Protein AF-A0A645GCB6-F1 (afdb_monomer)

Sequence (165 aa):
MVSLAQGRHRYFRLASADIAELLERLMGVAWTSTASRKITTPLSLRHARTCYDHLAGEVAVRLFDTLVSRQWLTADGETLTPLGEEKLADLGIVVQASVSRRKFSCGCLDWSERRYHPGGVLGATLLRWFSEQRWIKTEQGSRHVIFTPLGIRKLETEFGVKTTR

Solvent-accessible surface area (backbone atoms only — not comparable to full-atom values): 9193 Å² total; per-residue (Å²): 109,50,76,47,78,58,87,97,46,75,49,74,42,72,73,44,71,67,54,47,53,50,50,52,50,51,48,51,55,56,61,70,53,75,68,76,75,77,79,79,71,52,69,61,51,42,44,21,18,51,56,89,68,13,43,25,33,54,45,24,28,50,44,33,53,39,35,32,76,70,49,23,20,37,94,86,32,43,44,78,28,75,63,24,52,51,58,33,43,77,73,70,46,79,76,76,82,65,95,55,89,70,59,63,36,29,47,36,79,31,87,86,77,73,42,48,13,36,15,46,63,56,10,32,50,49,42,51,49,37,42,75,72,52,21,39,48,74,49,90,100,52,51,48,42,46,71,32,80,64,21,41,54,46,36,32,71,77,59,68,32,70,73,74,132

Mean predicted aligned error: 10.19 Å

Structure (mmCIF, N/CA/C/O backbone):
data_AF-A0A645GCB6-F1
#
_entry.id   AF-A0A645GCB6-F1
#
loop_
_atom_site.group_PDB
_atom_site.id
_atom_site.type_symbol
_atom_site.label_atom_id
_atom_site.label_alt_id
_atom_site.label_comp_id
_atom_site.label_asym_id
_atom_site.label_entity_id
_atom_site.label_seq_id
_atom_site.pdbx_PDB_ins_code
_atom_site.Cartn_x
_atom_site.Cartn_y
_atom_site.Cartn_z
_atom_site.occupancy
_atom_site.B_iso_or_equiv
_atom_site.auth_seq_id
_atom_site.auth_comp_id
_atom_site.auth_asym_id
_atom_site.auth_atom_id
_atom_site.pdbx_PDB_model_num
ATOM 1 N N . MET A 1 1 ? 34.196 2.150 -8.884 1.00 56.66 1 MET A N 1
ATOM 2 C CA . MET A 1 1 ? 32.946 1.808 -9.599 1.00 56.66 1 MET A CA 1
ATOM 3 C C . MET A 1 1 ? 32.886 2.703 -10.818 1.00 56.66 1 MET A C 1
ATOM 5 O O . MET A 1 1 ? 32.934 3.915 -10.648 1.00 56.66 1 MET A O 1
ATOM 9 N N . VAL A 1 2 ? 32.884 2.136 -12.021 1.00 66.00 2 VAL A N 1
ATOM 10 C CA . VAL A 1 2 ? 32.785 2.932 -13.253 1.00 66.00 2 VAL A CA 1
ATOM 11 C C . VAL A 1 2 ? 31.325 2.893 -13.689 1.00 66.00 2 VAL A C 1
ATOM 13 O O . VAL A 1 2 ? 30.747 1.813 -13.812 1.00 66.00 2 VAL A O 1
ATOM 16 N N . SER A 1 3 ? 30.710 4.064 -13.833 1.00 65.50 3 SER A N 1
ATOM 17 C CA . SER A 1 3 ? 29.316 4.202 -14.258 1.00 65.50 3 SER A CA 1
ATOM 18 C C . SER A 1 3 ? 29.291 4.613 -15.724 1.00 65.50 3 SER A C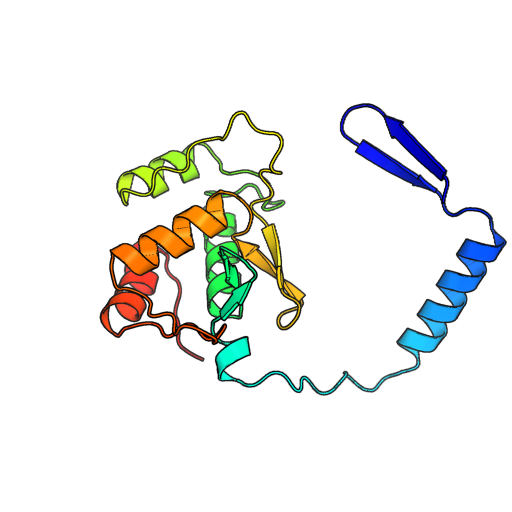 1
ATOM 20 O O . SER A 1 3 ? 29.742 5.706 -16.055 1.00 65.50 3 SER A O 1
ATOM 22 N N . LEU A 1 4 ? 28.715 3.772 -16.581 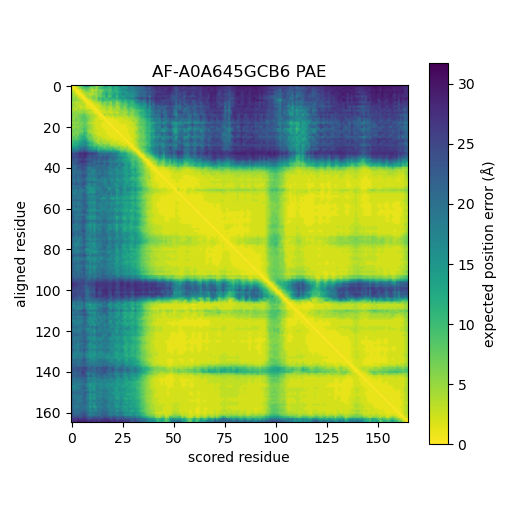1.00 65.31 4 LEU A N 1
ATOM 23 C CA . LEU A 1 4 ? 28.403 4.107 -17.968 1.00 65.31 4 LEU A CA 1
ATOM 24 C C . LEU A 1 4 ? 26.908 4.406 -18.066 1.00 65.31 4 LEU A C 1
ATOM 26 O O . LEU A 1 4 ? 26.067 3.596 -17.675 1.00 65.31 4 LEU A O 1
ATOM 30 N N . ALA A 1 5 ? 26.572 5.595 -18.554 1.00 64.19 5 ALA A N 1
ATOM 31 C CA . ALA A 1 5 ? 25.194 5.943 -18.863 1.00 64.19 5 ALA A CA 1
ATOM 32 C C . ALA A 1 5 ? 24.915 5.573 -20.323 1.00 64.19 5 ALA A C 1
ATOM 34 O O . ALA A 1 5 ? 25.566 6.099 -21.222 1.00 64.19 5 ALA A O 1
ATOM 35 N N . GLN A 1 6 ? 23.948 4.686 -20.555 1.00 66.06 6 GLN A N 1
ATOM 36 C CA . GLN A 1 6 ? 23.439 4.385 -21.891 1.00 66.06 6 GLN A CA 1
ATOM 37 C C . GLN A 1 6 ? 21.917 4.557 -21.862 1.00 66.06 6 GLN A C 1
ATOM 39 O O . GLN A 1 6 ? 21.173 3.753 -21.296 1.00 66.06 6 GLN A O 1
ATOM 44 N N . GLY A 1 7 ? 21.455 5.673 -22.431 1.00 76.38 7 GLY A N 1
ATOM 45 C CA . GLY A 1 7 ? 20.051 6.076 -22.396 1.00 76.38 7 GLY A CA 1
ATOM 46 C C . GLY A 1 7 ? 19.521 6.232 -20.965 1.00 76.38 7 GLY A C 1
ATOM 47 O O . GLY A 1 7 ? 20.080 6.968 -20.154 1.00 76.38 7 GLY A O 1
ATOM 48 N N . ARG A 1 8 ? 18.427 5.527 -20.652 1.00 65.06 8 ARG A N 1
ATOM 49 C CA . ARG A 1 8 ? 17.759 5.543 -19.336 1.00 65.06 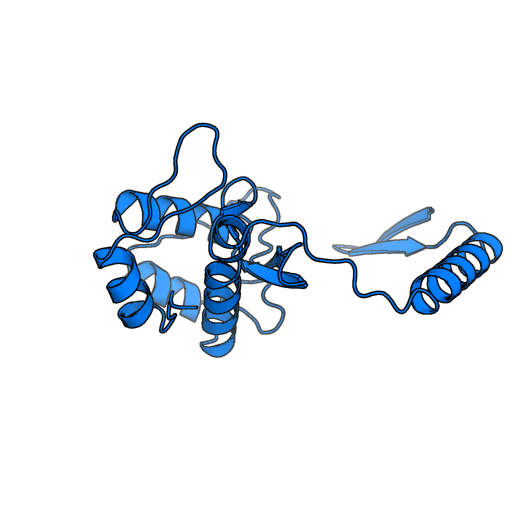8 ARG A CA 1
ATOM 50 C C . ARG A 1 8 ? 18.426 4.640 -18.285 1.00 65.06 8 ARG A C 1
ATOM 52 O O . ARG A 1 8 ? 18.032 4.673 -17.121 1.00 65.06 8 ARG A O 1
ATOM 59 N N . HIS A 1 9 ? 19.412 3.835 -18.684 1.00 46.47 9 HIS A N 1
ATOM 60 C CA . HIS A 1 9 ? 20.060 2.857 -17.817 1.00 46.47 9 HIS A CA 1
ATOM 61 C C . HIS A 1 9 ? 21.459 3.326 -17.415 1.00 46.47 9 HIS A C 1
ATOM 63 O O . HIS A 1 9 ? 22.231 3.858 -18.217 1.00 46.47 9 HIS A O 1
ATOM 69 N N . ARG A 1 10 ? 21.784 3.116 -16.137 1.00 70.12 10 ARG A N 1
ATOM 70 C CA . ARG A 1 10 ? 23.144 3.256 -15.621 1.00 70.12 10 ARG A CA 1
ATOM 71 C C . ARG A 1 10 ? 23.719 1.866 -15.439 1.00 70.12 10 ARG A C 1
ATOM 73 O O . ARG A 1 10 ? 23.274 1.118 -14.573 1.00 70.12 10 ARG A O 1
ATOM 80 N N . TYR A 1 11 ? 24.695 1.544 -16.268 1.00 69.12 11 TYR A N 1
ATOM 81 C CA . TYR A 1 11 ? 25.457 0.318 -16.166 1.00 69.12 11 TYR A CA 1
ATOM 82 C C . TYR A 1 11 ? 26.603 0.569 -15.201 1.00 69.12 11 TYR A C 1
ATOM 84 O O . TYR A 1 11 ? 27.450 1.440 -15.416 1.00 69.12 11 TYR A O 1
ATOM 92 N N . PHE A 1 12 ? 26.601 -0.177 -14.107 1.00 78.19 12 PHE A N 1
ATOM 93 C CA . PHE A 1 12 ? 27.667 -0.131 -13.126 1.00 78.19 12 PHE A CA 1
ATOM 94 C C . PHE A 1 12 ? 28.569 -1.333 -13.343 1.00 78.19 12 PHE A C 1
ATOM 96 O O . PHE A 1 12 ? 28.117 -2.474 -13.283 1.00 78.19 12 PHE A O 1
ATOM 103 N N . ARG A 1 13 ? 29.851 -1.070 -13.584 1.00 80.12 13 ARG A N 1
ATOM 104 C CA . ARG A 1 13 ? 30.878 -2.107 -13.611 1.00 80.12 13 ARG A CA 1
ATOM 105 C C . ARG A 1 13 ? 31.669 -2.065 -12.307 1.00 80.12 13 ARG A C 1
ATOM 107 O O . ARG A 1 13 ? 31.998 -0.986 -11.790 1.00 80.12 13 ARG A O 1
ATOM 114 N N . LEU A 1 14 ? 31.991 -3.248 -11.791 1.00 83.81 14 LEU A N 1
ATOM 115 C CA . LEU A 1 14 ? 32.961 -3.400 -10.711 1.00 83.81 14 LEU A CA 1
ATOM 116 C C . LEU A 1 14 ? 34.312 -2.822 -11.146 1.00 83.81 14 LEU A C 1
ATOM 118 O O . LEU A 1 14 ? 34.662 -2.845 -12.324 1.00 83.81 14 LEU A O 1
ATOM 122 N N . ALA A 1 15 ? 35.038 -2.219 -10.205 1.00 82.69 15 ALA A N 1
ATOM 123 C CA . ALA A 1 15 ? 36.237 -1.453 -10.544 1.00 82.69 15 ALA A CA 1
ATOM 124 C C . ALA A 1 15 ? 37.355 -2.333 -11.132 1.00 82.69 15 ALA A C 1
ATOM 126 O O . ALA A 1 15 ? 38.094 -1.866 -11.992 1.00 82.69 15 ALA A O 1
ATOM 127 N N . SER A 1 16 ? 37.437 -3.597 -10.713 1.00 83.19 16 SER A N 1
ATOM 128 C CA . SER A 1 16 ? 38.376 -4.595 -11.226 1.00 83.19 16 SER A CA 1
ATOM 129 C C . SER A 1 16 ? 37.843 -6.012 -10.991 1.00 83.19 16 SER A C 1
ATOM 131 O O . SER A 1 16 ? 36.826 -6.192 -10.311 1.00 83.19 16 SER A O 1
ATOM 133 N N . ALA A 1 17 ? 38.534 -7.006 -11.556 1.00 85.50 17 ALA A N 1
ATOM 134 C CA . ALA A 1 17 ? 38.296 -8.417 -11.257 1.00 85.50 17 ALA A CA 1
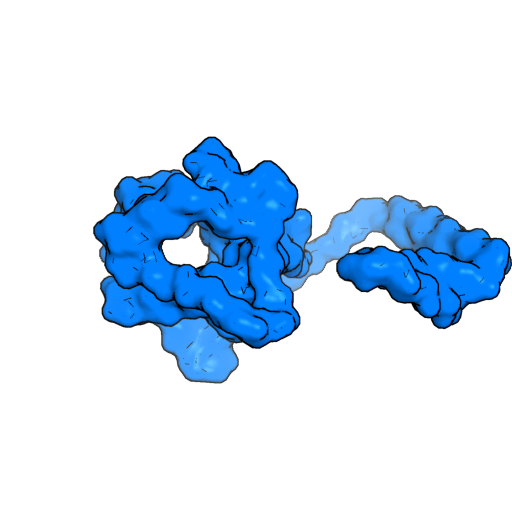ATOM 135 C C . ALA A 1 17 ? 38.529 -8.723 -9.766 1.00 85.50 17 ALA A C 1
ATOM 137 O O . ALA A 1 17 ? 37.730 -9.436 -9.174 1.00 85.50 17 ALA A O 1
ATOM 138 N N . ASP A 1 18 ? 39.517 -8.086 -9.129 1.00 85.69 18 ASP A N 1
ATOM 139 C CA . ASP A 1 18 ? 39.799 -8.275 -7.696 1.00 85.69 18 ASP A CA 1
ATOM 140 C C . ASP A 1 18 ? 38.629 -7.825 -6.810 1.00 85.69 18 ASP A C 1
ATOM 142 O O . ASP A 1 18 ? 38.328 -8.444 -5.794 1.00 85.69 18 ASP A O 1
ATOM 146 N N . ILE A 1 19 ? 37.921 -6.757 -7.204 1.00 88.75 19 ILE A N 1
ATOM 147 C CA . ILE A 1 19 ? 36.706 -6.316 -6.502 1.00 88.75 19 ILE A CA 1
ATOM 148 C C . ILE A 1 19 ? 35.560 -7.313 -6.698 1.00 88.75 19 ILE A C 1
ATOM 150 O O . ILE A 1 19 ? 34.770 -7.509 -5.777 1.00 88.75 19 ILE A O 1
ATOM 154 N N . ALA A 1 20 ? 35.458 -7.939 -7.874 1.00 83.56 20 ALA A N 1
ATOM 155 C CA . ALA A 1 20 ? 34.482 -9.000 -8.111 1.00 83.56 20 ALA A CA 1
ATOM 156 C C . ALA A 1 20 ? 34.776 -10.221 -7.239 1.00 83.56 20 ALA A C 1
ATOM 158 O O . ALA A 1 20 ? 33.902 -10.649 -6.492 1.00 83.56 20 ALA A O 1
ATOM 159 N N . GLU A 1 21 ? 36.024 -10.687 -7.233 1.00 85.38 21 GLU A N 1
ATOM 160 C CA . GLU A 1 21 ? 36.463 -11.815 -6.413 1.00 85.38 21 GLU A CA 1
ATOM 161 C C . GLU A 1 21 ? 36.274 -11.535 -4.914 1.00 85.38 21 GLU A C 1
ATOM 163 O O . GLU A 1 21 ? 35.812 -12.394 -4.162 1.00 85.38 21 GLU A O 1
ATOM 168 N N . LEU A 1 22 ? 36.565 -10.312 -4.461 1.00 89.44 22 LEU A N 1
ATOM 169 C CA . LEU A 1 22 ? 36.325 -9.908 -3.079 1.00 89.44 22 LEU A CA 1
ATOM 170 C C . LEU A 1 22 ? 34.834 -9.951 -2.722 1.00 89.44 22 LEU A C 1
ATOM 172 O O . LEU A 1 22 ? 34.477 -10.476 -1.668 1.00 89.44 22 LEU A O 1
ATOM 176 N N . LEU A 1 23 ? 33.959 -9.412 -3.577 1.00 86.56 23 LEU A N 1
ATOM 177 C CA . LEU A 1 23 ? 32.511 -9.452 -3.356 1.00 86.56 23 LEU A CA 1
ATOM 178 C C . LEU A 1 23 ? 31.976 -10.887 -3.362 1.00 86.56 23 LEU A C 1
ATOM 180 O O . LEU A 1 23 ? 31.162 -11.225 -2.506 1.00 86.56 23 LEU A O 1
ATOM 184 N N . GLU A 1 24 ? 32.466 -11.738 -4.262 1.00 84.00 24 GLU A N 1
ATOM 185 C CA . GLU A 1 24 ? 32.120 -13.161 -4.318 1.00 84.00 24 GLU A CA 1
ATOM 186 C C . GLU A 1 24 ? 32.554 -13.902 -3.049 1.00 84.00 24 GLU A C 1
ATOM 188 O O . GLU A 1 24 ? 31.761 -14.635 -2.457 1.00 84.00 24 GLU A O 1
ATOM 193 N N . ARG A 1 25 ? 33.775 -13.655 -2.558 1.00 85.06 25 ARG A N 1
ATOM 194 C CA . ARG A 1 25 ? 34.261 -14.220 -1.289 1.00 85.06 25 ARG A CA 1
ATOM 195 C C . ARG A 1 25 ? 33.436 -13.732 -0.098 1.00 85.06 25 ARG A C 1
ATOM 197 O O . ARG A 1 25 ? 33.057 -14.540 0.747 1.00 85.06 25 ARG A O 1
ATOM 204 N N . LEU A 1 26 ? 33.104 -12.440 -0.042 1.00 83.81 26 LEU A N 1
ATOM 205 C CA . LEU A 1 26 ? 32.235 -11.875 0.998 1.00 83.81 26 LEU A CA 1
ATOM 206 C C . LEU A 1 26 ? 30.825 -12.475 0.954 1.00 83.81 26 LEU A C 1
ATOM 208 O O . LEU A 1 26 ? 30.254 -12.764 2.005 1.00 83.81 26 LEU A O 1
ATOM 212 N N . MET A 1 27 ? 30.274 -12.695 -0.241 1.00 77.88 27 MET A N 1
ATOM 213 C CA . MET A 1 27 ? 29.003 -13.394 -0.425 1.00 77.88 27 MET A CA 1
ATOM 214 C C . MET A 1 27 ? 29.083 -14.844 0.055 1.00 77.88 27 MET A C 1
ATOM 216 O O . MET A 1 27 ? 28.178 -15.284 0.760 1.00 77.88 27 MET A O 1
ATOM 220 N N . GLY A 1 28 ? 30.165 -15.562 -0.260 1.00 74.50 28 GLY A N 1
ATOM 221 C CA . GLY A 1 28 ? 30.410 -16.922 0.227 1.00 74.50 28 GLY A CA 1
ATOM 222 C C . GLY A 1 28 ? 30.433 -16.992 1.756 1.00 74.50 28 GLY A C 1
ATOM 223 O O . GLY A 1 28 ? 29.720 -17.801 2.348 1.00 74.50 28 GLY A O 1
ATOM 224 N N . VAL A 1 29 ? 31.153 -16.071 2.406 1.00 73.75 29 VAL A N 1
ATOM 225 C CA . VAL A 1 29 ? 31.187 -15.945 3.875 1.00 73.75 29 VAL A CA 1
ATOM 226 C C . VAL A 1 29 ? 29.799 -15.612 4.441 1.00 73.75 29 VAL A C 1
ATOM 228 O O . VAL A 1 29 ? 29.350 -16.227 5.412 1.00 73.75 29 VAL A O 1
ATOM 231 N N . ALA A 1 30 ? 29.077 -14.678 3.818 1.00 65.19 30 ALA A N 1
ATOM 232 C CA . ALA A 1 30 ? 27.725 -14.308 4.232 1.00 65.19 30 ALA A CA 1
ATOM 233 C C . ALA A 1 30 ? 26.720 -15.465 4.081 1.00 65.19 30 ALA A C 1
ATOM 235 O O . ALA A 1 30 ? 25.791 -15.565 4.879 1.00 65.19 30 ALA A O 1
ATOM 236 N N . TRP A 1 31 ? 26.915 -16.347 3.098 1.00 63.47 31 TRP A N 1
ATOM 237 C CA . TRP A 1 31 ? 26.074 -17.522 2.868 1.00 63.47 31 TRP A CA 1
ATOM 238 C C . TRP A 1 31 ? 26.379 -18.662 3.847 1.00 63.47 31 TRP A C 1
ATOM 240 O O . TRP A 1 31 ? 25.468 -19.357 4.289 1.00 63.47 31 TRP A O 1
ATOM 250 N N . THR A 1 32 ? 27.644 -18.825 4.255 1.00 61.72 32 THR A N 1
ATOM 251 C CA . THR A 1 32 ? 28.025 -19.785 5.310 1.00 61.72 32 THR A CA 1
ATOM 252 C C . THR A 1 32 ? 27.494 -19.406 6.697 1.00 61.72 32 THR A C 1
ATOM 254 O O . THR A 1 32 ? 27.396 -20.256 7.580 1.00 61.72 32 THR A O 1
ATOM 257 N N . SER A 1 33 ? 27.076 -18.151 6.885 1.00 59.50 33 SER A N 1
ATOM 258 C CA . SER A 1 33 ? 26.304 -17.695 8.042 1.00 59.50 33 SER A CA 1
ATOM 259 C C . SER A 1 33 ? 24.849 -18.193 7.929 1.00 59.50 33 SER A C 1
ATOM 261 O O . SER A 1 33 ? 23.946 -17.472 7.506 1.00 59.50 33 SER A O 1
ATOM 263 N N . THR A 1 34 ? 24.608 -19.437 8.340 1.00 55.88 34 THR A N 1
ATOM 264 C CA . THR A 1 34 ? 23.294 -20.114 8.342 1.00 55.88 34 THR A CA 1
ATOM 265 C C . THR A 1 34 ? 22.300 -19.589 9.381 1.00 55.88 34 THR A C 1
ATOM 267 O O . THR A 1 34 ? 21.145 -20.015 9.405 1.00 55.88 34 THR A O 1
ATOM 270 N N . ALA A 1 35 ? 22.688 -18.642 10.235 1.00 59.78 35 ALA A N 1
ATOM 271 C CA . ALA A 1 35 ? 21.747 -18.030 11.158 1.00 59.78 35 ALA A CA 1
ATOM 272 C C . ALA A 1 35 ? 20.880 -17.018 10.399 1.00 59.78 35 ALA A C 1
ATOM 274 O O . ALA A 1 35 ? 21.326 -15.910 10.090 1.00 59.78 35 ALA A O 1
ATOM 275 N N . SER A 1 36 ? 19.615 -17.369 10.131 1.00 59.12 36 SER A N 1
ATOM 276 C CA . SER A 1 36 ? 18.607 -16.376 9.758 1.00 59.12 36 SER A CA 1
ATOM 277 C C . SER A 1 36 ? 18.681 -15.251 10.790 1.00 59.12 36 SER A C 1
ATOM 279 O O . SER A 1 36 ? 18.424 -15.493 11.975 1.00 59.12 36 SER A O 1
ATOM 281 N N . ARG A 1 37 ? 19.101 -14.045 10.387 1.00 60.44 37 ARG A N 1
ATOM 282 C CA . ARG A 1 37 ? 19.187 -12.915 11.319 1.00 60.44 37 ARG A CA 1
ATOM 283 C C . ARG A 1 37 ? 17.837 -12.780 12.011 1.00 60.44 37 ARG A C 1
ATOM 285 O O . ARG A 1 37 ? 16.820 -12.592 11.345 1.00 60.44 37 ARG A O 1
ATOM 292 N N . LYS A 1 38 ? 17.828 -12.921 13.339 1.00 63.62 38 LYS A N 1
ATOM 293 C CA . LYS A 1 38 ? 16.611 -12.819 14.142 1.00 63.62 38 LYS A CA 1
ATOM 294 C C . LYS A 1 38 ? 15.987 -11.458 13.849 1.00 63.62 38 LYS A C 1
ATOM 296 O O . LYS A 1 38 ? 16.613 -10.433 14.106 1.00 63.62 38 LYS A O 1
ATOM 301 N N . ILE A 1 39 ? 14.791 -11.448 13.261 1.00 67.56 39 ILE A N 1
ATOM 302 C CA . ILE A 1 39 ? 14.092 -10.202 12.946 1.00 67.56 39 ILE A CA 1
ATOM 303 C C . ILE A 1 39 ? 13.698 -9.565 14.279 1.00 67.56 39 ILE A C 1
ATOM 305 O O . ILE A 1 39 ? 12.773 -10.024 14.946 1.00 67.56 39 ILE A O 1
ATOM 309 N N . THR A 1 40 ? 14.441 -8.539 14.686 1.00 77.88 40 THR A N 1
ATOM 310 C CA . THR A 1 40 ? 14.217 -7.788 15.930 1.00 77.88 40 THR A CA 1
ATOM 311 C C . THR A 1 40 ? 13.120 -6.739 15.786 1.00 77.88 40 THR A C 1
ATOM 313 O O . THR A 1 40 ? 12.694 -6.159 16.782 1.00 77.88 40 THR A O 1
ATOM 316 N N . THR A 1 41 ? 12.638 -6.502 14.563 1.00 81.56 41 THR A N 1
ATOM 317 C CA . THR A 1 41 ? 11.571 -5.543 14.285 1.00 81.56 41 THR A CA 1
ATOM 318 C C . THR A 1 41 ? 10.280 -5.949 15.011 1.00 81.56 41 THR A C 1
ATOM 320 O O . THR A 1 41 ? 9.783 -7.061 14.788 1.00 81.56 41 THR A O 1
ATOM 323 N N . PRO A 1 42 ? 9.703 -5.059 15.842 1.00 89.12 42 PRO A N 1
ATOM 324 C CA . PRO A 1 42 ? 8.441 -5.299 16.533 1.00 89.12 42 PRO A CA 1
ATOM 325 C C . PRO A 1 42 ? 7.322 -5.746 15.589 1.00 89.12 42 PRO A C 1
ATOM 327 O O . PRO A 1 42 ? 7.243 -5.290 14.446 1.00 89.12 42 PRO A O 1
ATOM 330 N N . LEU A 1 43 ? 6.425 -6.611 16.076 1.00 89.62 43 LEU A N 1
ATOM 331 C CA . LEU A 1 43 ? 5.301 -7.134 15.287 1.00 89.62 43 LEU A CA 1
ATOM 332 C C . LEU A 1 43 ? 4.420 -6.030 14.705 1.00 89.62 43 LEU A C 1
ATOM 334 O O . LEU A 1 43 ? 4.053 -6.111 13.539 1.00 89.62 43 LEU A O 1
ATOM 338 N N . SER A 1 44 ? 4.154 -4.984 15.482 1.00 91.81 44 SER A N 1
ATOM 339 C CA . SER A 1 44 ? 3.400 -3.805 15.049 1.00 91.81 44 SER A CA 1
ATOM 340 C C . SER A 1 44 ? 4.017 -3.137 13.816 1.00 91.81 44 SER A C 1
ATOM 342 O O . SER A 1 44 ? 3.332 -2.893 12.828 1.00 91.81 44 SER A O 1
ATOM 344 N N . LEU A 1 45 ? 5.336 -2.924 13.822 1.00 92.12 45 LEU A N 1
ATOM 345 C CA . LEU A 1 45 ? 6.055 -2.306 12.703 1.00 92.12 45 LEU A CA 1
ATOM 346 C C . LEU A 1 45 ? 6.207 -3.229 11.489 1.00 92.12 45 LEU A C 1
ATOM 348 O O . LEU A 1 45 ? 6.353 -2.738 10.366 1.00 92.12 45 LEU A O 1
ATOM 352 N N . ARG A 1 46 ? 6.199 -4.550 11.693 1.00 93.06 46 ARG A N 1
ATOM 353 C CA . ARG A 1 46 ? 6.133 -5.512 10.583 1.00 93.06 46 ARG A CA 1
ATOM 354 C C . ARG A 1 46 ? 4.753 -5.537 9.951 1.00 93.06 46 ARG A C 1
ATOM 356 O O . ARG A 1 46 ? 4.657 -5.583 8.734 1.00 93.06 46 ARG A O 1
ATOM 363 N N . HIS A 1 47 ? 3.711 -5.450 10.768 1.00 95.06 47 HIS A N 1
ATOM 364 C CA . HIS A 1 47 ? 2.337 -5.481 10.303 1.00 95.06 47 HIS A CA 1
ATOM 365 C C . HIS A 1 47 ? 2.006 -4.278 9.407 1.00 95.06 47 HIS A C 1
ATOM 367 O O . HIS A 1 47 ? 1.613 -4.458 8.253 1.00 95.06 47 HIS A O 1
ATOM 373 N N . ALA A 1 48 ? 2.212 -3.057 9.915 1.00 96.06 48 ALA A N 1
ATOM 374 C CA . ALA A 1 48 ? 1.959 -1.830 9.168 1.00 96.06 48 ALA A CA 1
ATOM 375 C C . ALA A 1 48 ? 2.778 -0.651 9.710 1.00 96.06 48 ALA A C 1
ATOM 377 O O . ALA A 1 48 ? 2.809 -0.369 10.911 1.00 96.06 48 ALA A O 1
ATOM 378 N N . ARG A 1 49 ? 3.442 0.074 8.811 1.00 96.31 49 ARG A N 1
ATOM 379 C CA . ARG A 1 49 ? 4.231 1.263 9.157 1.00 96.31 49 ARG A CA 1
ATOM 380 C C . ARG A 1 49 ? 4.351 2.233 7.986 1.00 96.31 49 ARG A C 1
ATOM 382 O O . ARG A 1 49 ? 4.013 1.886 6.860 1.00 96.31 49 ARG A O 1
ATOM 389 N N . THR A 1 50 ? 4.930 3.404 8.220 1.00 96.50 50 THR A N 1
ATOM 390 C CA . THR A 1 50 ? 5.393 4.294 7.152 1.00 96.50 50 THR A CA 1
ATOM 391 C C . THR A 1 50 ? 6.841 3.985 6.752 1.00 96.50 50 THR A C 1
ATOM 393 O O . THR A 1 50 ? 7.745 3.864 7.587 1.00 96.50 50 THR A O 1
ATOM 396 N N . CYS A 1 51 ? 7.082 3.869 5.448 1.00 93.88 51 CYS A N 1
ATOM 397 C CA . CYS A 1 51 ? 8.397 3.962 4.827 1.00 93.88 51 CYS A CA 1
ATOM 398 C C . CYS A 1 51 ? 8.480 5.336 4.163 1.00 93.88 51 CYS A C 1
ATOM 400 O O . CYS A 1 51 ? 7.930 5.556 3.096 1.00 93.88 51 CYS A O 1
ATOM 402 N N . TYR A 1 52 ? 9.119 6.286 4.840 1.00 90.31 52 TYR A N 1
ATOM 403 C CA . TYR A 1 52 ? 9.099 7.701 4.452 1.00 90.31 52 TYR A CA 1
ATOM 404 C C . TYR A 1 52 ? 7.667 8.246 4.332 1.00 90.31 52 TYR A C 1
ATOM 406 O O . TYR A 1 52 ? 7.009 8.423 5.355 1.00 90.31 52 TYR A O 1
ATOM 414 N N . ASP A 1 53 ? 7.208 8.497 3.108 1.00 91.69 53 ASP A N 1
ATOM 415 C CA . ASP A 1 53 ? 5.925 9.095 2.754 1.00 91.69 53 ASP A CA 1
ATOM 416 C C . ASP A 1 53 ? 4.882 8.079 2.260 1.00 91.69 53 ASP A C 1
ATOM 418 O O . ASP A 1 53 ? 3.823 8.485 1.798 1.00 91.69 53 ASP A O 1
ATOM 422 N N . HIS A 1 54 ? 5.140 6.772 2.363 1.00 94.94 54 HIS A N 1
ATOM 423 C CA . HIS A 1 54 ? 4.223 5.722 1.906 1.00 94.94 54 HIS A CA 1
ATOM 424 C C . HIS A 1 54 ? 4.091 4.567 2.909 1.00 94.94 54 HIS A C 1
ATOM 426 O O . HIS A 1 54 ? 4.869 4.443 3.858 1.00 94.94 54 HIS A O 1
ATOM 432 N N . LEU A 1 55 ? 3.068 3.728 2.729 1.00 96.69 55 LEU A N 1
ATOM 433 C CA . LEU A 1 55 ? 2.798 2.578 3.594 1.00 96.69 55 LEU A CA 1
ATOM 434 C C . LEU A 1 55 ? 3.772 1.421 3.302 1.00 96.69 55 LEU A C 1
ATOM 436 O O . LEU A 1 55 ? 4.095 1.147 2.150 1.00 96.69 55 LEU A O 1
ATOM 440 N N . ALA A 1 56 ? 4.203 0.724 4.350 1.00 96.38 56 ALA A N 1
ATOM 441 C CA . ALA A 1 56 ? 5.076 -0.443 4.301 1.00 96.38 56 ALA A CA 1
ATOM 442 C C . ALA A 1 56 ? 4.678 -1.487 5.359 1.00 96.38 56 ALA A C 1
ATOM 444 O O . ALA A 1 56 ? 3.802 -1.246 6.197 1.00 96.38 56 ALA A O 1
ATOM 445 N N . GLY A 1 57 ? 5.352 -2.635 5.344 1.00 95.31 57 GLY A N 1
ATOM 446 C CA . GLY A 1 57 ? 4.998 -3.803 6.144 1.00 95.31 57 GLY A CA 1
ATOM 447 C C . GLY A 1 57 ? 4.082 -4.771 5.401 1.00 95.31 57 GLY A C 1
ATOM 448 O O . GLY A 1 57 ? 3.731 -4.571 4.238 1.00 95.31 57 GLY A O 1
ATOM 449 N N . GLU A 1 58 ? 3.697 -5.830 6.100 1.00 95.81 58 GLU A N 1
ATOM 450 C CA . GLU A 1 58 ? 2.932 -6.966 5.593 1.00 95.81 58 GLU A CA 1
ATOM 451 C C . GLU A 1 58 ? 1.675 -6.544 4.819 1.00 95.81 58 GLU A C 1
ATOM 453 O O . GLU A 1 58 ? 1.445 -7.012 3.703 1.00 95.81 58 GLU A O 1
ATOM 458 N N . VAL A 1 59 ? 0.885 -5.613 5.367 1.00 97.25 59 VAL A N 1
ATOM 459 C CA . VAL A 1 59 ? -0.343 -5.143 4.706 1.00 97.25 59 VAL A CA 1
ATOM 460 C C . VAL A 1 59 ? -0.037 -4.407 3.400 1.00 97.25 59 VAL A C 1
ATOM 462 O O . VAL A 1 59 ? -0.734 -4.598 2.405 1.00 97.25 59 VAL A O 1
ATOM 465 N N . ALA A 1 60 ? 1.022 -3.598 3.374 1.00 97.19 60 ALA A N 1
ATOM 466 C CA . ALA A 1 60 ? 1.414 -2.860 2.179 1.00 97.19 60 ALA A CA 1
ATOM 467 C C . ALA A 1 60 ? 1.946 -3.793 1.083 1.00 97.19 60 ALA A C 1
ATOM 469 O O . ALA A 1 60 ? 1.628 -3.606 -0.087 1.00 97.19 60 ALA A O 1
ATOM 470 N N . VAL A 1 61 ? 2.704 -4.826 1.457 1.00 96.81 61 VAL A N 1
ATOM 471 C CA . VAL A 1 61 ? 3.170 -5.856 0.518 1.00 96.81 61 VAL A CA 1
ATOM 472 C C . VAL A 1 61 ? 1.984 -6.600 -0.099 1.00 96.81 61 VAL A C 1
ATOM 474 O O . VAL A 1 61 ? 1.906 -6.715 -1.318 1.00 96.81 61 VAL A O 1
ATOM 477 N N . ARG A 1 62 ? 1.007 -7.029 0.713 1.00 97.38 62 ARG A N 1
ATOM 478 C CA . ARG A 1 62 ? -0.217 -7.676 0.202 1.00 97.38 62 ARG A CA 1
ATOM 479 C C . ARG A 1 62 ? -1.013 -6.758 -0.728 1.00 97.38 62 ARG A C 1
ATOM 481 O O . ARG A 1 62 ? -1.562 -7.219 -1.728 1.00 97.38 62 ARG A O 1
ATOM 488 N N . LEU A 1 63 ? -1.067 -5.462 -0.416 1.00 97.50 63 LEU A N 1
ATOM 489 C CA . LEU A 1 63 ? -1.676 -4.470 -1.298 1.00 97.50 63 LEU A CA 1
ATOM 490 C C . LEU A 1 63 ? -0.958 -4.423 -2.647 1.00 97.50 63 LEU A C 1
ATOM 492 O O . LEU A 1 63 ? -1.617 -4.533 -3.674 1.00 97.50 63 LEU A O 1
ATOM 496 N N . PHE A 1 64 ? 0.371 -4.341 -2.655 1.00 97.12 64 PHE A N 1
ATOM 497 C CA . PHE A 1 64 ? 1.153 -4.349 -3.891 1.00 97.12 64 PHE A CA 1
ATOM 498 C C . PHE A 1 64 ? 0.925 -5.606 -4.731 1.00 97.12 64 PHE A C 1
ATOM 500 O O . PHE A 1 64 ? 0.623 -5.497 -5.917 1.00 97.12 64 PHE A O 1
ATOM 507 N N . ASP A 1 65 ? 0.980 -6.784 -4.107 1.00 96.31 65 ASP A N 1
ATOM 508 C CA . ASP A 1 65 ? 0.691 -8.060 -4.770 1.00 96.31 65 ASP A CA 1
ATOM 509 C C . ASP A 1 65 ? -0.697 -8.055 -5.421 1.00 96.31 65 ASP A C 1
ATOM 511 O O . ASP A 1 65 ? -0.898 -8.572 -6.523 1.00 96.31 65 ASP A O 1
ATOM 515 N N . THR A 1 66 ? -1.673 -7.443 -4.749 1.00 97.19 66 THR A N 1
ATOM 516 C CA . THR A 1 66 ? -3.039 -7.376 -5.262 1.00 97.19 66 THR A CA 1
ATOM 517 C C . THR A 1 66 ? -3.151 -6.416 -6.444 1.00 97.19 66 THR A C 1
ATOM 519 O O . THR A 1 66 ? -3.805 -6.739 -7.433 1.00 97.19 66 THR A O 1
ATOM 522 N N . LEU A 1 67 ? -2.464 -5.273 -6.399 1.00 96.25 67 LEU A N 1
ATOM 523 C CA . LEU A 1 67 ? -2.408 -4.342 -7.528 1.00 96.25 67 LEU A CA 1
ATOM 524 C C . LEU A 1 67 ? -1.751 -4.983 -8.760 1.00 96.25 67 LEU A C 1
ATOM 526 O O . LEU A 1 67 ? -2.248 -4.811 -9.872 1.00 96.25 67 LEU A O 1
ATOM 530 N N . VAL A 1 68 ? -0.678 -5.757 -8.573 1.00 96.19 68 VAL A N 1
ATOM 531 C CA . VAL A 1 68 ? -0.014 -6.488 -9.666 1.00 96.19 68 VAL A CA 1
ATOM 532 C C . VAL A 1 68 ? -0.906 -7.613 -10.201 1.00 96.19 68 VAL A C 1
ATOM 534 O O . VAL A 1 68 ? -1.120 -7.708 -11.407 1.00 96.19 68 VAL A O 1
ATOM 537 N N . SER A 1 69 ? -1.481 -8.448 -9.330 1.00 96.94 69 SER A N 1
ATOM 538 C CA . SER A 1 69 ? -2.330 -9.578 -9.756 1.00 96.94 69 SER A CA 1
ATOM 539 C C . SER A 1 69 ? -3.623 -9.142 -10.450 1.00 96.94 69 SER A C 1
ATOM 541 O O . SER A 1 69 ? -4.101 -9.839 -11.342 1.00 96.94 69 SER A O 1
ATOM 543 N N . ARG A 1 70 ? -4.161 -7.967 -10.098 1.00 96.94 70 ARG A N 1
ATOM 544 C CA . ARG A 1 70 ? -5.297 -7.332 -10.787 1.00 96.94 70 ARG A CA 1
ATOM 545 C C . ARG A 1 70 ? -4.893 -6.533 -12.029 1.00 96.94 70 ARG A C 1
ATOM 547 O O . ARG A 1 70 ? -5.756 -5.906 -12.634 1.00 96.94 70 ARG A O 1
ATOM 554 N N . GLN A 1 71 ? -3.610 -6.533 -12.399 1.00 96.50 71 GLN A N 1
ATOM 555 C CA . GLN A 1 71 ? -3.061 -5.782 -13.533 1.00 96.50 71 GLN A CA 1
ATOM 556 C C . GLN A 1 71 ? -3.257 -4.261 -13.424 1.00 96.50 71 GLN A C 1
ATOM 558 O O . GLN A 1 71 ? -3.256 -3.561 -14.435 1.00 96.50 71 GLN A O 1
ATOM 563 N N . TRP A 1 72 ? -3.420 -3.724 -12.210 1.00 95.06 72 TRP A N 1
ATOM 564 C CA . TRP A 1 72 ? -3.406 -2.274 -11.970 1.00 95.06 72 TRP A CA 1
ATOM 565 C C . TRP A 1 72 ? -1.975 -1.745 -12.031 1.00 95.06 72 TRP A C 1
ATOM 567 O O . TRP A 1 72 ? -1.743 -0.614 -12.442 1.00 95.06 72 TRP A O 1
ATOM 577 N N . LEU A 1 73 ? -1.012 -2.588 -11.664 1.00 92.88 73 LEU A N 1
ATOM 578 C CA . LEU A 1 73 ? 0.406 -2.393 -11.930 1.00 92.88 73 LEU A CA 1
ATOM 579 C C . LEU A 1 73 ? 0.886 -3.381 -12.996 1.00 92.88 73 LEU A C 1
ATOM 581 O O . LEU A 1 73 ? 0.332 -4.471 -13.148 1.00 92.88 73 LEU A O 1
ATOM 585 N N . THR A 1 74 ? 1.944 -3.006 -13.711 1.00 90.25 74 THR A N 1
ATOM 586 C CA . THR A 1 74 ? 2.705 -3.921 -14.569 1.00 90.25 74 THR A CA 1
ATOM 587 C C . THR A 1 74 ? 3.300 -5.077 -13.757 1.00 90.25 74 THR A C 1
ATOM 589 O O . THR A 1 74 ? 3.434 -4.995 -12.538 1.00 90.25 74 THR A O 1
ATOM 592 N N . ALA A 1 75 ? 3.671 -6.176 -14.422 1.00 88.25 75 ALA A N 1
ATOM 593 C CA . ALA A 1 75 ? 4.199 -7.371 -13.751 1.00 88.25 75 ALA A CA 1
ATOM 594 C C . ALA A 1 75 ? 5.524 -7.127 -12.998 1.00 88.25 75 ALA A C 1
ATOM 596 O O . ALA A 1 75 ? 5.789 -7.780 -11.992 1.00 88.25 75 ALA A O 1
ATOM 597 N N . ASP A 1 76 ? 6.337 -6.176 -13.465 1.00 85.38 76 ASP A N 1
ATOM 598 C CA . ASP A 1 76 ? 7.536 -5.688 -12.769 1.00 85.38 76 ASP A CA 1
ATOM 599 C C . ASP A 1 76 ? 7.209 -4.721 -11.613 1.00 85.38 76 ASP A C 1
ATOM 601 O O . ASP A 1 76 ? 8.083 -4.372 -10.821 1.00 85.38 76 ASP A O 1
ATOM 605 N N . GLY A 1 77 ? 5.943 -4.310 -11.488 1.00 85.19 77 GLY A N 1
ATOM 606 C CA . GLY A 1 77 ? 5.450 -3.436 -10.437 1.00 85.19 77 GLY A CA 1
ATOM 607 C C . GLY A 1 77 ? 6.009 -2.015 -10.503 1.00 85.19 77 GLY A C 1
ATOM 608 O O . GLY A 1 77 ? 5.973 -1.294 -9.504 1.00 85.19 77 GLY A O 1
ATOM 609 N N . GLU A 1 78 ? 6.550 -1.608 -11.653 1.00 85.69 78 GLU A N 1
ATOM 610 C CA . GLU A 1 78 ? 7.155 -0.289 -11.828 1.00 85.69 78 GLU A CA 1
ATOM 611 C C . GLU A 1 78 ? 6.147 0.757 -12.303 1.00 85.69 78 GLU A C 1
ATOM 613 O O . GLU A 1 78 ? 6.280 1.923 -11.936 1.00 85.69 78 GLU A O 1
ATOM 618 N N . THR A 1 79 ? 5.133 0.355 -13.076 1.00 87.38 79 THR A N 1
ATOM 619 C CA . THR A 1 79 ? 4.245 1.282 -13.790 1.00 87.38 79 THR A CA 1
ATOM 620 C C . THR A 1 79 ? 2.776 1.024 -13.463 1.00 87.38 79 THR A C 1
ATOM 622 O O . THR A 1 79 ? 2.329 -0.122 -13.433 1.00 87.38 79 THR A O 1
ATOM 625 N N . LEU A 1 80 ? 2.017 2.102 -13.250 1.00 89.88 80 LEU A N 1
ATOM 626 C CA . LEU A 1 80 ? 0.557 2.066 -13.165 1.00 89.88 80 LEU A CA 1
ATOM 627 C C . LEU A 1 80 ? -0.025 1.885 -14.570 1.00 89.88 80 LEU A C 1
ATOM 629 O O . LEU A 1 80 ? 0.339 2.607 -15.494 1.00 89.88 80 LEU A O 1
ATOM 633 N N . THR A 1 81 ? -0.876 0.879 -14.751 1.00 92.25 81 THR A N 1
ATOM 634 C CA . THR A 1 81 ? -1.508 0.609 -16.046 1.00 92.25 81 THR A CA 1
ATOM 635 C C . THR A 1 81 ? -2.696 1.550 -16.261 1.00 92.25 81 THR A C 1
ATOM 637 O O . THR A 1 81 ? -3.256 2.046 -15.282 1.00 92.25 81 THR A O 1
ATOM 640 N N . PRO A 1 82 ? -3.166 1.743 -17.507 1.00 92.06 82 PRO A N 1
ATOM 641 C CA . PRO A 1 82 ? -4.391 2.506 -17.760 1.00 92.06 82 PRO A CA 1
ATOM 642 C C . PRO A 1 82 ? -5.608 1.967 -16.990 1.00 92.06 82 PRO A C 1
ATOM 644 O O . PRO A 1 82 ? -6.410 2.737 -16.473 1.00 92.06 82 PRO A O 1
ATOM 647 N N . LEU A 1 83 ? -5.709 0.639 -16.843 1.00 94.69 83 LEU A N 1
ATOM 648 C CA . LEU A 1 83 ? -6.744 0.005 -16.021 1.00 94.69 83 LEU A CA 1
ATOM 649 C C . LEU A 1 83 ? -6.590 0.368 -14.537 1.00 94.69 83 LEU A C 1
ATOM 651 O O . LEU A 1 83 ? -7.577 0.626 -13.854 1.00 94.69 83 LEU A O 1
ATOM 655 N N . GLY A 1 84 ? -5.357 0.378 -14.026 1.00 93.56 84 GLY A N 1
ATOM 656 C CA . GLY A 1 84 ? -5.067 0.791 -12.657 1.00 93.56 84 GLY A CA 1
ATOM 657 C C . GLY A 1 84 ? -5.404 2.256 -12.401 1.00 93.56 84 GLY A C 1
ATOM 658 O O . GLY A 1 84 ? -5.977 2.568 -11.362 1.00 93.56 84 GLY A O 1
ATOM 659 N N . GLU A 1 85 ? -5.098 3.141 -13.351 1.00 92.31 85 GLU A N 1
ATOM 660 C CA . GLU A 1 85 ? -5.483 4.556 -13.301 1.00 92.31 85 GLU A CA 1
ATOM 661 C C . GLU A 1 85 ? -7.002 4.722 -13.223 1.00 92.31 85 GLU A C 1
ATOM 663 O O . GLU A 1 85 ? -7.488 5.413 -12.329 1.00 92.31 85 GLU A O 1
ATOM 668 N N . GLU A 1 86 ? -7.748 4.039 -14.097 1.00 94.38 86 GLU A N 1
ATOM 669 C CA . GLU A 1 86 ? -9.214 4.052 -14.102 1.00 94.38 86 GLU A CA 1
ATOM 670 C C . GLU A 1 86 ? -9.783 3.566 -12.762 1.00 94.38 86 GLU A C 1
ATOM 672 O O . GLU A 1 86 ? -10.570 4.262 -12.125 1.00 94.38 86 GLU A O 1
ATOM 677 N N . LYS A 1 87 ? -9.342 2.398 -12.279 1.00 95.69 87 LYS A N 1
ATOM 678 C CA . LYS A 1 87 ? -9.888 1.798 -11.052 1.00 95.69 87 LYS A CA 1
ATOM 679 C C . LYS A 1 87 ? -9.528 2.580 -9.793 1.00 95.69 87 LYS A C 1
ATOM 681 O O . LYS A 1 87 ? -10.319 2.625 -8.854 1.00 95.69 87 LYS A O 1
ATOM 686 N N . LEU A 1 88 ? -8.355 3.210 -9.754 1.00 94.62 88 LEU A N 1
ATOM 687 C CA . LEU A 1 88 ? -8.012 4.134 -8.676 1.00 94.62 88 LEU A CA 1
ATOM 688 C C . LEU A 1 88 ? -8.859 5.410 -8.758 1.00 94.62 88 LEU A C 1
ATOM 690 O O . LEU A 1 88 ? -9.349 5.869 -7.726 1.00 94.62 88 LEU A O 1
ATOM 694 N N . ALA A 1 89 ? -9.102 5.944 -9.957 1.00 94.00 89 ALA A N 1
ATOM 695 C CA . ALA A 1 89 ? -9.968 7.103 -10.146 1.00 94.00 89 ALA A CA 1
ATOM 696 C C . ALA A 1 89 ? -11.425 6.824 -9.733 1.00 94.00 89 ALA A C 1
ATOM 698 O O . ALA A 1 89 ? -12.027 7.685 -9.090 1.00 94.00 89 ALA A O 1
ATOM 699 N N . ASP A 1 90 ? -11.952 5.621 -9.991 1.00 94.81 90 ASP A N 1
ATOM 700 C CA . ASP A 1 90 ? -13.279 5.172 -9.527 1.00 94.81 90 ASP A CA 1
ATOM 701 C C . ASP A 1 90 ? -13.405 5.221 -7.991 1.00 94.81 90 ASP A C 1
ATOM 703 O O . ASP A 1 90 ? -14.468 5.521 -7.447 1.00 94.81 90 ASP A O 1
ATOM 707 N N . LEU A 1 91 ? -12.302 4.976 -7.274 1.00 93.19 91 LEU A N 1
ATOM 708 C CA . LEU A 1 91 ? -12.212 5.098 -5.813 1.00 93.19 91 LEU A CA 1
ATOM 709 C C . LEU A 1 91 ? -11.978 6.547 -5.343 1.00 93.19 91 LEU A C 1
ATOM 711 O O . LEU A 1 91 ? -11.891 6.807 -4.143 1.00 93.19 91 LEU A O 1
ATOM 715 N N . GLY A 1 92 ? -11.847 7.506 -6.262 1.00 93.88 92 GLY A N 1
ATOM 716 C CA . GLY A 1 92 ? -11.488 8.895 -5.968 1.00 93.88 92 GLY A CA 1
ATOM 717 C C . GLY A 1 92 ? -9.993 9.110 -5.704 1.00 93.88 92 GLY A C 1
ATOM 718 O O . GLY A 1 92 ? -9.610 10.121 -5.113 1.00 93.88 92 GLY A O 1
ATOM 719 N N . ILE A 1 93 ? -9.136 8.170 -6.110 1.00 93.31 93 ILE A N 1
ATOM 720 C CA . ILE A 1 93 ? -7.679 8.229 -5.955 1.00 93.31 93 ILE A CA 1
ATOM 721 C C . ILE A 1 93 ? -7.070 8.688 -7.280 1.00 93.31 93 ILE A C 1
ATOM 723 O O . ILE A 1 93 ? -6.810 7.895 -8.182 1.00 93.31 93 ILE A O 1
ATOM 727 N N . VAL A 1 94 ? -6.799 9.986 -7.395 1.00 86.56 94 VAL A N 1
ATOM 728 C CA . VAL A 1 94 ? -6.165 10.547 -8.595 1.00 86.56 94 VAL A CA 1
ATOM 729 C C . VAL A 1 94 ? -4.648 10.560 -8.420 1.00 86.56 94 VAL A C 1
ATOM 731 O O . VAL A 1 94 ? -4.094 11.389 -7.693 1.00 86.56 94 VAL A O 1
ATOM 734 N N . VAL A 1 95 ? -3.964 9.644 -9.106 1.00 83.56 95 VAL A N 1
ATOM 735 C CA . VAL A 1 95 ? -2.499 9.604 -9.163 1.00 83.56 95 VAL A CA 1
ATOM 736 C C . VAL A 1 95 ? -2.048 10.489 -10.319 1.00 83.56 95 VAL A C 1
ATOM 738 O O . VAL A 1 95 ? -2.029 10.075 -11.473 1.00 83.56 95 VAL A O 1
ATOM 741 N N . GLN A 1 96 ? -1.703 11.741 -10.026 1.00 69.25 96 GLN A N 1
ATOM 742 C CA . GLN A 1 96 ? -1.164 12.623 -11.056 1.00 69.25 96 GLN A CA 1
ATOM 743 C C . GLN A 1 96 ? 0.237 12.160 -11.439 1.00 69.25 96 GLN A C 1
ATOM 745 O O . GLN A 1 96 ? 1.152 12.160 -10.610 1.00 69.25 96 GLN A O 1
ATOM 750 N N . ALA A 1 97 ? 0.417 11.815 -12.712 1.00 57.94 97 ALA A N 1
ATOM 751 C CA . ALA A 1 97 ? 1.735 11.620 -13.271 1.00 57.94 97 ALA A CA 1
ATOM 752 C C . ALA A 1 97 ? 2.525 12.931 -13.145 1.00 57.94 97 ALA A C 1
ATOM 754 O O . ALA A 1 97 ? 2.315 13.884 -13.894 1.00 57.94 97 ALA A O 1
ATOM 755 N N . SER A 1 98 ? 3.412 13.024 -12.151 1.00 51.56 98 SER A N 1
ATOM 756 C CA . SER A 1 98 ? 4.225 14.223 -11.990 1.00 51.56 98 SER A CA 1
ATOM 757 C C . SER A 1 98 ? 5.179 14.323 -13.181 1.00 51.56 98 SER A C 1
ATOM 759 O O . SER A 1 98 ? 5.945 13.397 -13.436 1.00 51.56 98 SER A O 1
ATOM 761 N N . VAL A 1 99 ? 5.205 15.475 -13.853 1.00 47.03 99 VAL A N 1
ATOM 762 C CA . VAL A 1 99 ? 6.182 15.823 -14.910 1.00 47.03 99 VAL A CA 1
ATOM 763 C C . VAL A 1 99 ? 7.633 15.828 -14.369 1.00 47.03 99 VAL A C 1
ATOM 765 O O . VAL A 1 99 ? 8.607 15.964 -15.106 1.00 47.03 99 VAL A O 1
ATOM 768 N N . SER A 1 100 ? 7.806 15.670 -13.053 1.00 44.72 100 SER A N 1
ATOM 769 C CA . SER A 1 100 ? 9.093 15.623 -12.374 1.00 44.72 100 SER A CA 1
ATOM 770 C C . SER A 1 100 ? 9.711 14.223 -12.392 1.00 44.72 100 SER A C 1
ATOM 772 O O . SER A 1 100 ? 9.049 13.218 -12.154 1.00 44.72 100 SER A O 1
ATOM 774 N N . ARG A 1 101 ? 11.041 14.185 -12.547 1.00 45.66 101 ARG A N 1
ATOM 775 C CA . ARG A 1 101 ? 11.950 13.020 -12.460 1.00 45.66 101 ARG A CA 1
ATOM 776 C C . ARG A 1 101 ? 11.900 12.243 -11.128 1.00 45.66 101 ARG A C 1
ATOM 778 O O . ARG A 1 101 ? 12.773 11.406 -10.881 1.00 45.66 101 ARG A O 1
ATOM 785 N N . ARG A 1 102 ? 10.941 12.520 -10.238 1.00 50.53 102 ARG A N 1
ATOM 786 C CA . ARG A 1 102 ? 10.734 11.760 -9.004 1.00 50.53 102 ARG A CA 1
ATOM 787 C C . ARG A 1 102 ? 10.219 10.385 -9.430 1.00 50.53 102 ARG A C 1
ATOM 789 O O . ARG A 1 102 ? 9.060 10.238 -9.787 1.00 50.53 102 ARG A O 1
ATOM 796 N N . LYS A 1 103 ? 11.153 9.431 -9.510 1.00 53.16 103 LYS A N 1
ATOM 797 C CA . LYS A 1 103 ? 10.974 8.082 -10.057 1.00 53.16 103 LYS A CA 1
ATOM 798 C C . LYS A 1 103 ? 9.585 7.536 -9.724 1.00 53.16 103 LYS A C 1
ATOM 800 O O . LYS A 1 103 ? 9.275 7.320 -8.556 1.00 53.16 103 LYS A O 1
ATOM 805 N N . PHE A 1 104 ? 8.811 7.269 -10.770 1.00 55.50 104 PHE A N 1
ATOM 806 C CA . PHE A 1 104 ? 7.519 6.582 -10.772 1.00 55.50 104 PHE A CA 1
ATOM 807 C C . PHE A 1 104 ? 7.577 5.139 -10.263 1.00 55.50 104 PHE A C 1
ATOM 809 O O . PHE A 1 104 ? 6.656 4.389 -10.530 1.00 55.50 104 PHE A O 1
ATOM 816 N N . SER A 1 105 ? 8.637 4.724 -9.562 1.00 65.12 105 SER A N 1
ATOM 817 C CA . SER A 1 105 ? 8.747 3.351 -9.081 1.00 65.12 105 SER A CA 1
ATOM 818 C C . SER A 1 105 ? 7.591 3.080 -8.129 1.00 65.12 105 SER A C 1
ATOM 820 O O . SER A 1 105 ? 7.616 3.518 -6.976 1.00 65.12 105 SER A O 1
ATOM 822 N N . CYS A 1 106 ? 6.572 2.386 -8.636 1.00 77.38 106 CYS A N 1
ATOM 823 C CA . CYS A 1 106 ? 5.435 1.960 -7.842 1.00 77.38 106 CYS A CA 1
ATOM 824 C C . CYS A 1 106 ? 5.887 0.930 -6.804 1.00 77.38 106 CYS A C 1
ATOM 826 O O . CYS A 1 106 ? 5.252 0.831 -5.765 1.00 77.38 106 CYS A O 1
ATOM 828 N N . GLY A 1 107 ? 7.002 0.225 -7.024 1.00 85.94 107 GLY A N 1
ATOM 829 C CA . GLY A 1 107 ? 7.623 -0.670 -6.051 1.00 85.94 107 GLY A CA 1
ATOM 830 C C . GLY A 1 107 ? 8.688 0.004 -5.179 1.00 85.94 107 GLY A C 1
ATOM 831 O O . GLY A 1 107 ? 9.613 0.651 -5.677 1.00 85.94 107 GLY A O 1
ATOM 832 N N . CYS A 1 108 ? 8.602 -0.208 -3.867 1.00 91.56 108 CYS A N 1
ATOM 833 C CA . CYS A 1 108 ? 9.666 0.032 -2.890 1.00 91.56 108 CYS A CA 1
ATOM 834 C C . CYS A 1 108 ? 9.940 -1.265 -2.111 1.00 91.56 108 CYS A C 1
ATOM 836 O O . CYS A 1 108 ? 9.003 -1.971 -1.749 1.00 91.56 108 CYS A O 1
ATOM 838 N N . LEU A 1 109 ? 11.212 -1.625 -1.910 1.00 91.06 109 LEU A N 1
ATOM 839 C CA . LEU A 1 109 ? 11.584 -2.897 -1.286 1.00 91.06 109 LEU A CA 1
ATOM 840 C C . LEU A 1 109 ? 11.441 -2.830 0.242 1.00 91.06 109 LEU A C 1
ATOM 842 O O . LEU A 1 109 ? 12.148 -2.072 0.909 1.00 91.06 109 LEU A O 1
ATOM 846 N N . ASP A 1 110 ? 10.582 -3.679 0.803 1.00 91.62 110 ASP A N 1
ATOM 847 C CA . ASP A 1 110 ? 10.385 -3.796 2.242 1.00 91.62 110 ASP A CA 1
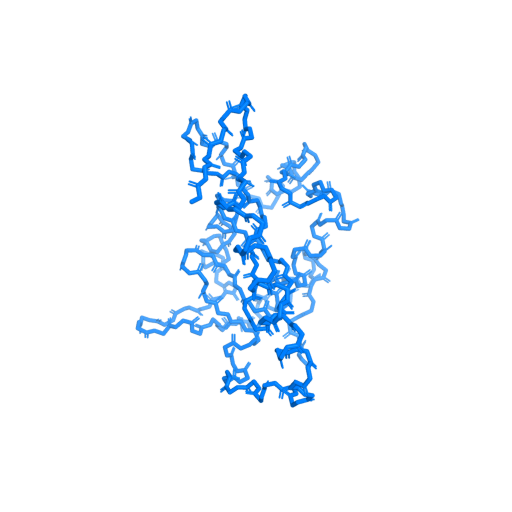ATOM 848 C C . ASP A 1 110 ? 11.594 -4.459 2.916 1.00 91.62 110 ASP A C 1
ATOM 850 O O . ASP A 1 110 ? 11.944 -5.596 2.611 1.00 91.62 110 ASP A O 1
ATOM 854 N N . TRP A 1 111 ? 12.218 -3.797 3.885 1.00 82.56 111 TRP A N 1
ATOM 855 C CA . TRP A 1 111 ? 13.333 -4.378 4.646 1.00 82.56 111 TRP A CA 1
ATOM 856 C C . TRP A 1 111 ? 12.930 -5.543 5.571 1.00 82.56 111 TRP A C 1
ATOM 858 O O . TRP A 1 111 ? 13.753 -6.425 5.815 1.00 82.56 111 TRP A O 1
ATOM 868 N N . SER A 1 112 ? 11.696 -5.558 6.092 1.00 85.19 112 SER A N 1
ATOM 869 C CA . SER A 1 112 ? 11.207 -6.612 6.994 1.00 85.19 112 SER A CA 1
ATOM 870 C C . SER A 1 112 ? 10.648 -7.821 6.248 1.00 85.19 112 SER A C 1
ATOM 872 O O . SER A 1 112 ? 10.930 -8.948 6.645 1.00 85.19 112 SER A O 1
ATOM 874 N N . GLU A 1 113 ? 9.914 -7.589 5.160 1.00 87.94 113 GLU A N 1
ATOM 875 C CA . GLU A 1 113 ? 9.273 -8.639 4.359 1.00 87.94 113 GLU A CA 1
ATOM 876 C C . GLU A 1 113 ? 10.140 -9.085 3.172 1.00 87.94 113 GLU A C 1
ATOM 878 O O . GLU A 1 113 ? 9.926 -10.162 2.626 1.00 87.94 113 GLU A O 1
ATOM 883 N N . ARG A 1 114 ? 11.137 -8.280 2.769 1.00 89.50 114 ARG A N 1
ATOM 884 C CA . ARG A 1 114 ? 11.991 -8.492 1.579 1.00 89.50 114 ARG A CA 1
ATOM 885 C C . ARG A 1 114 ? 11.191 -8.606 0.276 1.00 89.50 114 ARG A C 1
ATOM 887 O O . ARG A 1 114 ? 11.582 -9.329 -0.637 1.00 89.50 114 ARG A O 1
ATOM 894 N N . ARG A 1 115 ? 10.069 -7.890 0.201 1.00 91.69 115 ARG A N 1
ATOM 895 C CA . ARG A 1 115 ? 9.117 -7.876 -0.920 1.00 91.69 115 ARG A CA 1
ATOM 896 C C . ARG A 1 115 ? 8.718 -6.442 -1.246 1.00 91.69 115 ARG A C 1
ATOM 898 O O . ARG A 1 115 ? 8.886 -5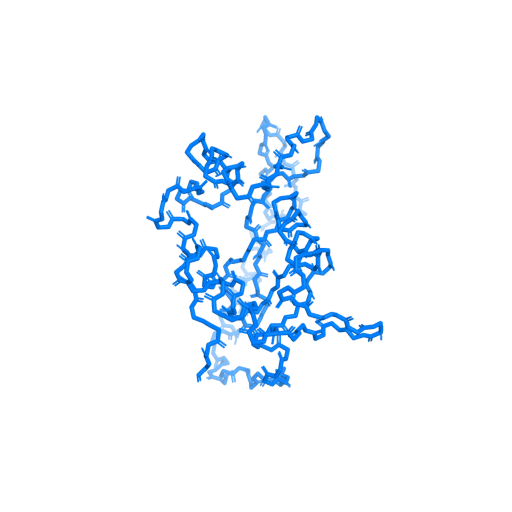.562 -0.407 1.00 91.69 115 ARG A O 1
ATOM 905 N N . TYR A 1 116 ? 8.228 -6.192 -2.453 1.00 94.56 116 TYR A N 1
ATOM 906 C CA . TYR A 1 116 ? 7.832 -4.844 -2.854 1.00 94.56 116 TYR A CA 1
ATOM 907 C C . TYR A 1 116 ? 6.502 -4.418 -2.212 1.00 94.56 116 TYR A C 1
ATOM 909 O O . TYR A 1 116 ? 5.591 -5.226 -2.058 1.00 94.56 116 TYR A O 1
ATOM 917 N N . HIS A 1 117 ? 6.402 -3.141 -1.844 1.00 96.00 117 HIS A N 1
ATOM 918 C CA . HIS A 1 117 ? 5.173 -2.448 -1.449 1.00 96.00 117 HIS A CA 1
ATOM 919 C C . HIS A 1 117 ? 4.986 -1.172 -2.292 1.00 96.00 117 HIS A C 1
ATOM 921 O O . HIS A 1 117 ? 5.953 -0.735 -2.928 1.00 96.00 117 HIS A O 1
ATOM 927 N N . PRO A 1 118 ? 3.797 -0.530 -2.291 1.00 95.12 118 PRO A N 1
ATOM 928 C CA . PRO A 1 118 ? 3.574 0.685 -3.058 1.00 95.12 118 PRO A CA 1
ATOM 929 C C . PRO A 1 118 ? 4.505 1.799 -2.572 1.00 95.12 118 PRO A C 1
ATOM 931 O O . PRO A 1 118 ? 4.556 2.109 -1.381 1.00 95.12 118 PRO A O 1
ATOM 934 N N . GLY A 1 119 ? 5.252 2.386 -3.495 1.00 92.38 119 GLY A N 1
ATOM 935 C CA . GLY A 1 119 ? 6.205 3.464 -3.277 1.00 92.38 119 GLY A CA 1
ATOM 936 C C . GLY A 1 119 ? 6.009 4.597 -4.279 1.00 92.38 119 GLY A C 1
ATOM 937 O O . GLY A 1 119 ? 5.049 4.617 -5.056 1.00 92.38 119 GLY A O 1
ATOM 938 N N . GLY A 1 120 ? 6.912 5.575 -4.233 1.00 88.69 120 GLY A N 1
ATOM 939 C CA . GLY A 1 120 ? 6.870 6.733 -5.123 1.00 88.69 120 GLY A CA 1
ATOM 940 C C . GLY A 1 120 ? 5.565 7.527 -5.002 1.00 88.69 120 GLY A C 1
ATOM 941 O O . GLY A 1 120 ? 4.950 7.595 -3.938 1.00 88.69 120 GLY A O 1
ATOM 942 N N . VAL A 1 121 ? 5.134 8.130 -6.113 1.00 89.56 121 VAL A N 1
ATOM 943 C CA . VAL A 1 121 ? 3.913 8.957 -6.153 1.00 89.56 121 VAL A CA 1
ATOM 944 C C . VAL A 1 121 ? 2.665 8.133 -5.828 1.00 89.56 121 VAL A C 1
ATOM 946 O O . VAL A 1 121 ? 1.791 8.621 -5.114 1.00 89.56 121 VAL A O 1
ATOM 949 N N . LEU A 1 122 ? 2.598 6.879 -6.288 1.00 91.75 122 LEU A N 1
ATOM 950 C CA . LEU A 1 122 ? 1.483 5.981 -5.986 1.00 91.75 122 LEU A CA 1
ATOM 951 C C . LEU A 1 122 ? 1.383 5.722 -4.479 1.00 91.75 122 LEU A C 1
ATOM 953 O O . LEU A 1 122 ? 0.338 5.962 -3.879 1.00 91.75 122 LEU A O 1
ATOM 957 N N . GLY A 1 123 ? 2.480 5.276 -3.862 1.00 94.31 123 GLY A N 1
ATOM 958 C CA . GLY A 1 123 ? 2.526 4.974 -2.433 1.00 94.31 123 GLY A CA 1
ATOM 959 C C . GLY A 1 123 ? 2.178 6.185 -1.565 1.00 94.31 123 GLY A C 1
ATOM 960 O O . GLY A 1 123 ? 1.404 6.053 -0.616 1.00 94.31 123 GLY A O 1
ATOM 961 N N . ALA A 1 124 ? 2.694 7.366 -1.917 1.00 93.75 124 ALA A N 1
ATOM 962 C CA . ALA A 1 124 ? 2.391 8.605 -1.205 1.00 93.75 124 ALA A CA 1
ATOM 963 C C . ALA A 1 124 ? 0.919 9.021 -1.3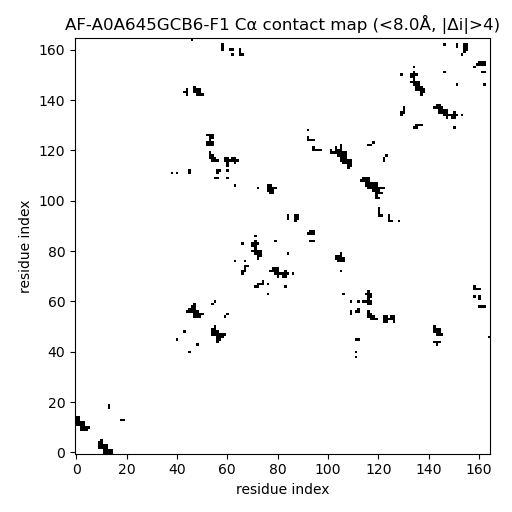48 1.00 93.75 124 ALA A C 1
ATOM 965 O O . ALA A 1 124 ? 0.279 9.424 -0.374 1.00 93.75 124 ALA A O 1
ATOM 966 N N . THR A 1 125 ? 0.356 8.871 -2.551 1.00 94.19 125 THR A N 1
ATOM 967 C CA . THR A 1 125 ? -1.057 9.178 -2.818 1.00 94.19 125 THR A CA 1
ATOM 968 C C . THR A 1 125 ? -1.977 8.243 -2.037 1.00 94.19 125 THR A C 1
ATOM 970 O O . THR A 1 125 ? -2.917 8.715 -1.400 1.00 94.19 125 THR A O 1
ATOM 973 N N . LEU A 1 126 ? -1.672 6.942 -2.018 1.00 95.88 126 LEU A N 1
ATOM 974 C CA . LEU A 1 126 ? -2.421 5.944 -1.253 1.00 95.88 126 LEU A CA 1
ATOM 975 C C . LEU A 1 126 ? -2.371 6.219 0.252 1.00 95.88 126 LEU A C 1
ATOM 977 O O . LEU A 1 126 ? -3.412 6.203 0.903 1.00 95.88 126 LEU A O 1
ATOM 981 N N . LEU A 1 127 ? -1.190 6.515 0.812 1.00 96.31 127 LEU A N 1
ATOM 982 C CA . LEU A 1 127 ? -1.059 6.815 2.242 1.00 96.31 127 LEU A CA 1
ATOM 983 C C . LEU A 1 127 ? -1.908 8.029 2.640 1.00 96.31 127 LEU A C 1
ATOM 985 O O . LEU A 1 127 ? -2.640 7.975 3.634 1.00 96.31 127 LEU A O 1
ATOM 989 N N . ARG A 1 128 ? -1.822 9.112 1.858 1.00 95.62 128 ARG A N 1
ATOM 990 C CA . ARG A 1 128 ? -2.617 10.321 2.084 1.00 95.62 128 ARG A CA 1
ATOM 991 C C . ARG A 1 128 ? -4.109 10.009 2.010 1.00 95.62 128 ARG A C 1
ATOM 993 O O . ARG A 1 128 ? -4.830 10.313 2.955 1.00 95.62 128 ARG A O 1
ATOM 1000 N N . TRP A 1 129 ? -4.548 9.344 0.945 1.00 97.00 129 TRP A N 1
ATOM 1001 C CA . TRP A 1 129 ? -5.960 9.037 0.739 1.00 97.00 129 TRP A CA 1
ATOM 1002 C C . TRP A 1 129 ? -6.514 8.114 1.837 1.00 97.00 129 TRP A C 1
ATOM 1004 O O . TRP A 1 129 ? -7.550 8.417 2.422 1.00 97.00 129 TRP A O 1
ATOM 1014 N N . PHE A 1 130 ? -5.798 7.051 2.234 1.00 97.44 130 PHE A N 1
ATOM 1015 C CA . PHE A 1 130 ? -6.215 6.199 3.360 1.00 97.44 130 PHE A CA 1
ATOM 1016 C C . PHE A 1 130 ? -6.334 6.980 4.675 1.00 97.44 130 PHE A C 1
ATOM 1018 O O . PHE A 1 130 ? -7.217 6.691 5.488 1.00 97.44 130 PHE A O 1
ATOM 1025 N N . SER A 1 131 ? -5.460 7.964 4.893 1.00 96.69 131 SER A N 1
ATOM 1026 C CA . SER A 1 131 ? -5.512 8.829 6.076 1.00 96.69 131 SER A CA 1
ATOM 1027 C C . SER A 1 131 ? -6.729 9.760 6.034 1.00 96.69 131 SER A C 1
ATOM 1029 O O . SER A 1 131 ? -7.467 9.843 7.015 1.00 96.69 131 SER A O 1
ATOM 1031 N N . GLU A 1 132 ? -6.992 10.397 4.890 1.00 96.56 132 GLU A N 1
ATOM 1032 C CA . GLU A 1 132 ? -8.148 11.281 4.660 1.00 96.56 132 GLU A CA 1
ATOM 1033 C C . GLU A 1 132 ? -9.481 10.536 4.822 1.00 96.56 132 GLU A C 1
ATOM 1035 O O . GLU A 1 132 ? -10.403 11.032 5.472 1.00 96.56 132 GLU A O 1
ATOM 1040 N N . GLN A 1 133 ? -9.557 9.296 4.333 1.00 97.56 133 GLN A N 1
ATOM 1041 C CA . GLN A 1 133 ? -10.724 8.427 4.509 1.00 97.56 133 GLN A CA 1
ATOM 1042 C C . GLN A 1 133 ? -10.841 7.832 5.923 1.00 97.56 133 GLN A C 1
ATOM 1044 O O . GLN A 1 133 ? -11.800 7.116 6.219 1.00 97.56 1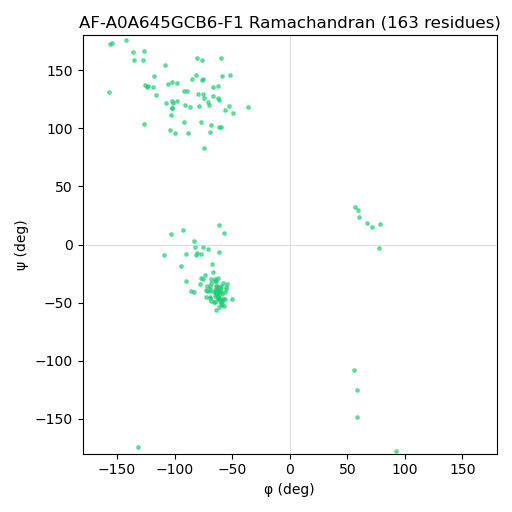33 GLN A O 1
ATOM 1049 N N . ARG A 1 134 ? -9.887 8.118 6.823 1.00 97.50 134 ARG A N 1
ATOM 1050 C CA . ARG A 1 134 ? -9.814 7.579 8.194 1.00 97.50 134 ARG A CA 1
ATOM 1051 C C . ARG A 1 134 ? -9.725 6.048 8.247 1.00 97.50 134 ARG A C 1
ATOM 1053 O O . ARG A 1 134 ? -10.168 5.420 9.215 1.00 97.50 134 ARG A O 1
ATOM 1060 N N . TRP A 1 135 ? -9.137 5.430 7.225 1.00 97.69 135 TRP A N 1
ATOM 1061 C CA . TRP A 1 135 ? -8.859 3.989 7.207 1.00 97.69 135 TRP A CA 1
ATOM 1062 C C . TRP A 1 135 ? -7.645 3.642 8.059 1.00 97.69 135 TRP A C 1
ATOM 1064 O O . TRP A 1 135 ? -7.576 2.556 8.632 1.00 97.69 135 TRP A O 1
ATOM 1074 N N . ILE A 1 136 ? -6.713 4.583 8.180 1.00 97.69 136 ILE A N 1
ATOM 1075 C CA . ILE A 1 136 ? -5.515 4.441 8.996 1.00 97.69 136 ILE A CA 1
ATOM 1076 C C . ILE A 1 136 ? -5.356 5.614 9.960 1.00 97.69 136 ILE A C 1
ATOM 1078 O O . ILE A 1 136 ? -5.898 6.699 9.752 1.00 97.69 136 ILE A O 1
ATOM 1082 N N . LYS A 1 137 ? -4.589 5.378 11.022 1.00 95.75 137 LYS A N 1
ATOM 1083 C CA . LYS A 1 137 ? -4.094 6.391 11.951 1.00 95.75 137 LYS A CA 1
ATOM 1084 C C . LYS A 1 137 ? -2.575 6.312 12.008 1.00 95.75 137 LYS A C 1
ATOM 1086 O O . LYS A 1 137 ? -2.011 5.221 12.107 1.00 95.75 137 LYS A O 1
ATOM 1091 N N . THR A 1 138 ? -1.939 7.475 11.981 1.00 92.19 138 THR A N 1
ATOM 1092 C CA . THR A 1 138 ? -0.496 7.646 12.167 1.00 92.19 138 THR A CA 1
ATOM 1093 C C . THR A 1 138 ? -0.260 8.522 13.388 1.00 92.19 138 THR A C 1
ATOM 1095 O O . THR A 1 138 ? -0.919 9.551 13.534 1.00 92.19 138 THR A O 1
ATOM 1098 N N . GLU A 1 139 ? 0.678 8.147 14.250 1.00 85.75 139 GLU A N 1
ATOM 1099 C CA . GLU A 1 139 ? 1.052 8.946 15.422 1.00 85.75 139 GLU A CA 1
ATOM 1100 C C . GLU A 1 139 ? 2.300 9.781 15.125 1.00 85.75 139 GLU A C 1
ATOM 1102 O O . GLU A 1 139 ? 3.254 9.299 14.513 1.00 85.75 139 GLU A O 1
ATOM 1107 N N . GLN A 1 140 ? 2.320 11.039 15.573 1.00 82.88 140 GLN A N 1
ATOM 1108 C CA . GLN A 1 140 ? 3.519 11.870 15.451 1.00 82.88 140 GLN A CA 1
ATOM 1109 C C . GLN A 1 140 ? 4.680 11.252 16.240 1.00 82.88 140 GLN A C 1
ATOM 1111 O O . GLN A 1 140 ? 4.508 10.784 17.361 1.00 82.88 140 GLN A O 1
ATOM 1116 N N . GLY A 1 141 ? 5.871 11.236 15.638 1.00 86.06 141 GLY A N 1
ATOM 1117 C CA . GLY A 1 141 ? 7.059 10.618 16.237 1.00 86.06 141 GLY A CA 1
ATOM 1118 C C . GLY A 1 141 ? 7.099 9.088 16.147 1.00 86.06 141 GLY A C 1
ATOM 1119 O O . GLY A 1 141 ? 8.106 8.490 16.522 1.00 86.06 141 GLY A O 1
ATOM 1120 N N . SER A 1 142 ? 6.062 8.448 15.598 1.00 91.56 142 SER A N 1
ATOM 1121 C CA . SER A 1 142 ? 6.012 7.005 15.375 1.00 91.56 142 SER A CA 1
ATOM 1122 C C . SER A 1 142 ? 5.884 6.682 13.891 1.00 91.56 142 SER A C 1
ATOM 1124 O O . SER A 1 142 ? 5.224 7.378 13.123 1.00 91.56 142 SER A O 1
ATOM 1126 N N . ARG A 1 143 ? 6.511 5.580 13.471 1.00 94.19 143 ARG A N 1
ATOM 1127 C CA . ARG A 1 143 ? 6.300 5.018 12.128 1.00 94.19 143 ARG A CA 1
ATOM 1128 C C . ARG A 1 143 ? 5.167 4.003 12.110 1.00 94.19 143 ARG A C 1
ATOM 1130 O O . ARG A 1 143 ? 4.821 3.532 11.038 1.00 94.19 143 ARG A O 1
ATOM 1137 N N . HIS A 1 144 ? 4.632 3.618 13.265 1.00 95.56 144 HIS A N 1
ATOM 1138 C CA . HIS A 1 144 ? 3.565 2.629 13.349 1.00 95.56 144 HIS A CA 1
ATOM 1139 C C . HIS A 1 144 ? 2.277 3.176 12.726 1.00 95.56 144 HIS A C 1
ATOM 1141 O O . HIS A 1 144 ? 1.903 4.327 12.957 1.00 95.56 144 HIS A O 1
ATOM 1147 N N . VAL A 1 145 ? 1.613 2.339 11.930 1.00 96.44 145 VAL A N 1
ATOM 1148 C CA . VAL A 1 145 ? 0.333 2.660 11.301 1.00 96.44 145 VAL A CA 1
ATOM 1149 C C . VAL A 1 145 ? -0.722 1.716 11.850 1.00 96.44 145 VAL A C 1
ATOM 1151 O O . VAL A 1 145 ? -0.547 0.501 11.824 1.00 96.44 145 VAL A O 1
ATOM 1154 N N . ILE A 1 146 ? -1.832 2.278 12.318 1.00 95.81 146 ILE A N 1
ATOM 1155 C CA . ILE A 1 146 ? -2.948 1.509 12.867 1.00 95.81 146 ILE A CA 1
ATOM 1156 C C . ILE A 1 146 ? -4.102 1.554 11.873 1.00 95.81 146 ILE A C 1
ATOM 1158 O O . ILE A 1 146 ? -4.609 2.632 11.565 1.00 95.81 146 ILE A O 1
ATOM 1162 N N . PHE A 1 147 ? -4.554 0.392 11.407 1.00 96.62 147 PHE A N 1
ATOM 1163 C CA . PHE A 1 147 ? -5.789 0.289 10.632 1.00 96.62 147 PHE A CA 1
ATOM 1164 C C . PHE A 1 147 ? -7.006 0.420 11.549 1.00 96.62 147 PHE A C 1
ATOM 1166 O O . PHE A 1 147 ? -7.108 -0.247 12.579 1.00 96.62 147 PHE A O 1
ATOM 1173 N N . THR A 1 148 ? -7.943 1.293 11.186 1.00 97.50 148 THR A N 1
ATOM 1174 C CA . THR A 1 148 ? -9.217 1.431 11.900 1.00 97.50 148 THR A CA 1
ATOM 1175 C C . THR A 1 148 ? -10.155 0.279 11.531 1.00 97.50 148 THR A C 1
ATOM 1177 O O . THR A 1 148 ? -10.009 -0.291 10.452 1.00 97.50 148 THR A O 1
ATOM 1180 N N . PRO A 1 149 ? -11.177 -0.051 12.343 1.00 96.94 149 PRO A N 1
ATOM 1181 C CA . PRO A 1 149 ? -12.156 -1.078 11.971 1.00 96.94 149 PRO A CA 1
ATOM 1182 C C . PRO A 1 149 ? -12.827 -0.829 10.610 1.00 96.94 149 PRO A C 1
ATOM 1184 O O . PRO A 1 149 ? -13.114 -1.774 9.877 1.00 96.94 149 PRO A O 1
ATOM 1187 N N . LEU A 1 150 ? -13.039 0.444 10.251 1.00 96.94 150 LEU A N 1
ATOM 1188 C CA . LEU A 1 150 ? -13.503 0.838 8.920 1.00 96.94 150 LEU A CA 1
ATOM 1189 C C . LEU A 1 150 ? -12.457 0.513 7.851 1.00 96.94 150 LEU A C 1
ATOM 1191 O O . LEU A 1 150 ? -12.796 -0.106 6.847 1.00 96.94 150 LEU A O 1
ATOM 1195 N N . GLY A 1 151 ? -11.201 0.905 8.079 1.00 97.25 151 GLY A N 1
ATOM 1196 C CA . GLY A 1 151 ? -10.100 0.654 7.156 1.00 97.25 151 GLY A CA 1
ATOM 1197 C C . GLY A 1 151 ? -9.867 -0.825 6.890 1.00 97.25 151 GLY A C 1
ATOM 1198 O O . GLY A 1 151 ? -9.690 -1.194 5.740 1.00 97.25 151 GLY A O 1
ATOM 1199 N N . ILE A 1 152 ? -9.953 -1.680 7.913 1.00 97.00 152 ILE A N 1
ATOM 1200 C CA . ILE A 1 152 ? -9.851 -3.141 7.762 1.00 97.00 152 ILE A CA 1
ATOM 1201 C C . ILE A 1 152 ? -10.908 -3.655 6.779 1.00 97.00 152 ILE A C 1
ATOM 1203 O O . ILE A 1 152 ? -10.577 -4.312 5.795 1.00 97.00 152 ILE A O 1
ATOM 1207 N N . ARG A 1 153 ? -12.179 -3.307 7.018 1.00 97.06 153 ARG A N 1
ATOM 1208 C CA . ARG A 1 153 ? -13.297 -3.735 6.163 1.00 97.06 153 ARG A CA 1
ATOM 1209 C C . ARG A 1 153 ? -13.148 -3.204 4.744 1.00 97.06 153 ARG A C 1
ATOM 1211 O O . ARG A 1 153 ? -13.342 -3.943 3.789 1.00 97.06 153 ARG A O 1
ATOM 1218 N N . LYS A 1 154 ? -12.799 -1.926 4.608 1.00 97.00 154 LYS A N 1
ATOM 1219 C CA . LYS A 1 154 ? -12.695 -1.271 3.308 1.00 97.00 154 LYS A CA 1
ATOM 1220 C C . LYS A 1 154 ? -11.493 -1.732 2.490 1.00 97.00 154 LYS A C 1
ATOM 1222 O O . LYS A 1 154 ? -11.611 -1.883 1.280 1.00 97.00 154 LYS A O 1
ATOM 1227 N N . LEU A 1 155 ? -10.363 -2.025 3.125 1.00 96.62 155 LEU A N 1
ATOM 1228 C CA . LEU A 1 155 ? -9.213 -2.588 2.424 1.00 96.62 155 LEU A CA 1
ATOM 1229 C C . LEU A 1 155 ? -9.535 -3.981 1.860 1.00 96.62 155 LEU A C 1
ATOM 1231 O O . LEU A 1 155 ? -9.128 -4.310 0.746 1.00 96.62 155 LEU A O 1
ATOM 1235 N N . GLU A 1 156 ? -10.329 -4.770 2.584 1.00 96.50 156 GLU A N 1
ATOM 1236 C CA . GLU A 1 156 ? -10.810 -6.059 2.096 1.00 96.50 156 GLU A CA 1
ATOM 1237 C C . GLU A 1 156 ? -11.824 -5.902 0.953 1.00 96.50 156 GLU A C 1
ATOM 1239 O O . GLU A 1 156 ? -11.678 -6.566 -0.069 1.00 96.50 156 GLU A O 1
ATOM 1244 N N . THR A 1 157 ? -12.808 -5.003 1.059 1.00 96.31 157 THR A N 1
ATOM 1245 C CA . THR A 1 157 ? -13.835 -4.860 0.011 1.00 96.31 157 THR A CA 1
ATOM 1246 C C . THR A 1 157 ? -13.313 -4.202 -1.264 1.00 96.31 157 THR A C 1
ATOM 1248 O O . THR A 1 157 ? -13.598 -4.691 -2.351 1.00 96.31 157 THR A O 1
ATOM 1251 N N . GLU A 1 158 ? -12.544 -3.114 -1.150 1.00 95.44 158 GLU A N 1
ATOM 1252 C CA . GLU A 1 158 ? -12.094 -2.348 -2.322 1.00 95.44 158 GLU A CA 1
ATOM 1253 C C . GLU A 1 158 ? -10.838 -2.985 -2.949 1.00 95.44 158 GLU A C 1
ATOM 1255 O O . GLU A 1 158 ? -10.724 -3.135 -4.169 1.00 95.44 158 GLU A O 1
ATOM 1260 N N . PHE A 1 159 ? -9.897 -3.446 -2.116 1.00 95.31 159 PHE A N 1
ATOM 1261 C CA . PHE A 1 159 ? -8.607 -3.967 -2.578 1.00 95.31 159 PHE A CA 1
ATOM 1262 C C . PHE A 1 159 ? -8.457 -5.480 -2.431 1.00 95.31 159 PHE A C 1
ATOM 1264 O O . PHE A 1 159 ? -7.507 -6.019 -2.973 1.00 95.31 159 PHE A O 1
ATOM 1271 N N . GLY A 1 160 ? -9.360 -6.201 -1.760 1.00 95.44 160 GLY A N 1
ATOM 1272 C CA . GLY A 1 160 ? -9.193 -7.644 -1.525 1.00 95.44 160 GLY A CA 1
ATOM 1273 C C . GLY A 1 160 ? -8.096 -7.984 -0.512 1.00 95.44 160 GLY A C 1
ATOM 1274 O O . GLY A 1 160 ? -7.659 -9.132 -0.447 1.00 95.44 160 GLY A O 1
ATOM 1275 N N . VAL A 1 161 ? -7.622 -7.006 0.268 1.00 96.00 161 VAL A N 1
ATOM 1276 C CA . VAL A 1 161 ? -6.489 -7.183 1.183 1.00 96.00 161 VAL A CA 1
ATOM 1277 C C . VAL A 1 161 ? -6.988 -7.349 2.608 1.00 96.00 161 VAL A C 1
ATOM 1279 O O . VAL A 1 161 ? -7.541 -6.428 3.208 1.00 96.00 161 VAL A O 1
ATOM 1282 N N . LYS A 1 162 ? -6.706 -8.512 3.192 1.00 92.50 162 LYS A N 1
ATOM 1283 C CA . LYS A 1 162 ? -6.926 -8.754 4.618 1.00 92.50 162 LYS A CA 1
ATOM 1284 C C . LYS A 1 162 ? -5.793 -8.145 5.435 1.00 92.50 162 LYS A C 1
ATOM 1286 O O . LYS A 1 162 ? -4.617 -8.428 5.188 1.00 92.50 162 LYS A O 1
ATOM 1291 N N . THR A 1 163 ? -6.154 -7.368 6.450 1.00 84.56 163 THR A N 1
ATOM 1292 C CA . THR A 1 163 ? -5.221 -6.786 7.427 1.00 84.56 163 THR A CA 1
ATOM 1293 C C . THR A 1 163 ? -5.045 -7.670 8.661 1.00 84.56 163 THR A C 1
ATOM 1295 O O . THR A 1 163 ? -4.556 -7.210 9.684 1.00 84.56 163 THR A O 1
ATOM 1298 N N . THR A 1 164 ? -5.503 -8.917 8.634 1.00 77.19 164 THR A N 1
ATOM 1299 C CA . THR A 1 164 ? -5.238 -9.857 9.721 1.00 77.19 164 THR A CA 1
ATOM 1300 C C . THR A 1 164 ? -3.853 -10.458 9.565 1.00 77.19 164 THR A C 1
ATOM 1302 O O . THR A 1 164 ? -3.375 -10.690 8.447 1.00 77.19 164 THR A O 1
ATOM 1305 N N . ARG A 1 165 ? -3.230 -10.716 10.708 1.00 56.69 165 ARG A N 1
ATOM 1306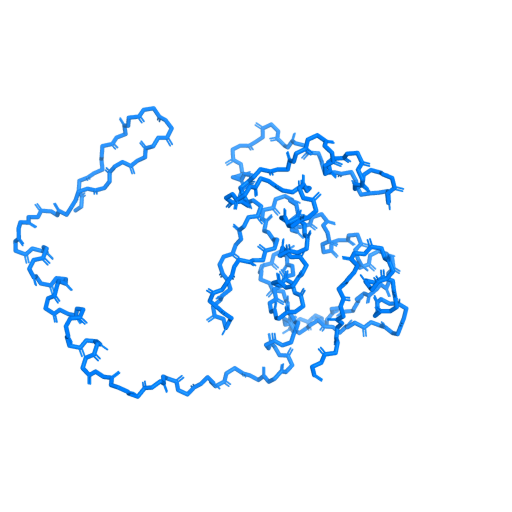 C CA . ARG A 1 165 ? -2.112 -11.638 10.811 1.00 56.69 165 ARG A CA 1
ATOM 1307 C C . ARG A 1 165 ? -2.615 -12.969 11.339 1.00 56.69 165 ARG A C 1
ATOM 1309 O O . ARG A 1 165 ? -3.523 -12.920 12.198 1.00 56.69 165 ARG A O 1
#

Secondary structure (DSSP, 8-state):
-EEEEETTEEEEEPS-HHHHHHHHHHHHHHHH--S-----S-HHHHHSEEETTEEESHHHHHHHHHHHHTTSB-TTS-SB-HHHHHHHHHTT------SS-S----EEE-TTTSSEEE-HHHHHHHHHHHHHTTSEEE-TT--BEEE-HHHHHHHHHHH------

pLDDT: mean 85.5, std 13.91, range [44.72, 97.69]

Radius of gyration: 18.82 Å; Cα contacts (8 Å, |Δi|>4): 250; chains: 1; bounding box: 54×36×39 Å

Organism: NCBI:txid1076179

Foldseek 3Di:
DDWDDDPPDTDDDDPDVVSVVVVVVVVVVVVVPPDPPPLPDDPQVQLWFDPDLFIDHDQQLLLLVLCPVVVCAPVQQQDGDPVVCVLCVVVVQHQDPDPDPQRSRLWDQHPRVRGTGGDTSRRNSVSVVCVVVVQWDDDPPGRGIHGDPVVQVCCCPSRVTHSDD

Nearest PDB structures (foldseek):
  3jap-assembly1_T  TM=3.450E-01  e=1.388E-01  Kluyveromyces lactis
  7r81-assembly1_U2  TM=3.997E-01  e=4.947E-01  Neurospora crassa
  9cai-assembly1_AT  TM=3.135E-01  e=4.947E-01  Caenorhabditis elegans
  8ewc-assembly1_BT  TM=2.840E-01  e=6.379E-01  Saccharomyces cerevisiae